Protein AF-A0A1J5P956-F1 (afdb_monomer_lite)

Sequence (103 aa):
MPKYGFLSENMIDGKYIEDLMKTNREVGVPYTDDELTNAKADFAAQDNPDADASGLQKRYGDKVNVRNFDGKPGVSEMDALIAYLQVLGTMVDFSTFIPDKTR

Structure (mmCIF, N/CA/C/O backbone):
data_AF-A0A1J5P956-F1
#
_entry.id   AF-A0A1J5P956-F1
#
loop_
_atom_site.group_PDB
_atom_site.id
_atom_site.type_symbol
_atom_site.label_atom_id
_atom_site.label_alt_id
_atom_site.label_comp_id
_atom_site.label_asym_id
_atom_site.label_entity_id
_atom_site.label_seq_id
_atom_site.pdbx_PDB_ins_code
_atom_site.Cartn_x
_atom_site.Cartn_y
_atom_site.Cartn_z
_atom_site.occupancy
_atom_site.B_iso_or_equiv
_atom_site.auth_seq_id
_atom_site.auth_comp_id
_atom_site.auth_asym_id
_atom_site.auth_atom_id
_atom_site.pdbx_PDB_model_num
ATOM 1 N N . MET A 1 1 ? -19.604 9.433 -14.690 1.00 88.69 1 MET A N 1
ATOM 2 C CA . MET A 1 1 ? -19.217 8.444 -13.662 1.00 88.69 1 MET A CA 1
ATOM 3 C C . MET A 1 1 ? -20.261 8.437 -12.555 1.00 88.69 1 MET A C 1
ATOM 5 O O . MET A 1 1 ? -20.728 9.521 -12.213 1.00 88.69 1 MET A O 1
ATOM 9 N N . PRO A 1 2 ? -20.649 7.263 -12.025 1.00 96.31 2 PRO A N 1
ATOM 10 C CA . PRO A 1 2 ? -21.454 7.157 -10.805 1.00 96.31 2 PRO A CA 1
ATOM 11 C C . PRO A 1 2 ? -20.754 7.785 -9.590 1.00 96.31 2 PRO A C 1
ATOM 13 O O . PRO A 1 2 ? -19.539 7.976 -9.602 1.00 96.31 2 PRO A O 1
ATOM 16 N N . LYS A 1 3 ? -21.515 8.102 -8.536 1.00 96.12 3 LYS A N 1
ATOM 17 C CA . LYS A 1 3 ? -20.953 8.561 -7.257 1.00 96.12 3 LYS A CA 1
ATOM 18 C C . LYS A 1 3 ? -20.556 7.353 -6.404 1.00 96.12 3 LYS A C 1
ATOM 20 O O . LYS A 1 3 ? -21.388 6.480 -6.184 1.00 96.12 3 LYS A O 1
ATOM 25 N N . TYR A 1 4 ? -19.334 7.358 -5.874 1.00 96.56 4 TYR A N 1
ATOM 26 C CA . TYR A 1 4 ? -18.782 6.296 -5.019 1.00 96.56 4 TYR A CA 1
ATOM 27 C C . TYR A 1 4 ? -18.512 6.778 -3.582 1.00 96.56 4 TYR A C 1
ATOM 29 O O . TYR A 1 4 ? -17.545 6.371 -2.953 1.00 96.56 4 TYR A O 1
ATOM 37 N N . GLY A 1 5 ? -19.358 7.671 -3.052 1.00 95.81 5 GLY A N 1
ATOM 38 C CA . GLY A 1 5 ? -19.147 8.275 -1.724 1.00 95.81 5 GLY A CA 1
ATOM 39 C C . GLY A 1 5 ? -19.110 7.270 -0.564 1.00 95.81 5 GLY A C 1
ATOM 40 O O . GLY A 1 5 ? -18.449 7.529 0.439 1.00 95.81 5 GLY A O 1
ATOM 41 N N . PHE A 1 6 ? -19.745 6.106 -0.743 1.00 96.31 6 PHE A N 1
ATOM 42 C CA . PHE A 1 6 ? -19.763 5.011 0.230 1.00 96.31 6 PHE A CA 1
ATOM 43 C C . PHE A 1 6 ? -18.362 4.474 0.566 1.00 96.31 6 PHE A C 1
ATOM 45 O O . PHE A 1 6 ? -18.152 3.999 1.674 1.00 96.31 6 PHE A O 1
ATOM 52 N N . LEU A 1 7 ? -17.385 4.602 -0.342 1.00 97.50 7 LEU A N 1
ATOM 53 C CA . LEU A 1 7 ? -16.007 4.154 -0.096 1.00 97.50 7 LEU A CA 1
ATOM 54 C C . LEU A 1 7 ? -15.363 4.884 1.090 1.00 97.50 7 LEU A C 1
ATOM 56 O O . LEU A 1 7 ? -14.539 4.316 1.792 1.00 97.50 7 LEU A O 1
ATOM 60 N N . SER A 1 8 ? -15.765 6.132 1.337 1.00 96.31 8 SER A N 1
ATOM 61 C CA . SER A 1 8 ? -15.272 6.909 2.478 1.00 96.31 8 SER A CA 1
ATOM 62 C C . SER A 1 8 ? -15.900 6.484 3.811 1.00 96.31 8 SER A C 1
ATOM 64 O O . SER A 1 8 ? -15.476 6.935 4.869 1.00 96.31 8 SER A O 1
ATOM 66 N N . GLU A 1 9 ? -16.985 5.710 3.787 1.00 96.12 9 GLU A N 1
ATOM 67 C CA . GLU A 1 9 ? -17.721 5.281 4.986 1.00 96.12 9 GLU A CA 1
ATOM 68 C C . GLU A 1 9 ? -17.331 3.862 5.417 1.00 96.12 9 GLU A C 1
ATOM 70 O O . GLU A 1 9 ? -17.507 3.496 6.579 1.00 96.12 9 GLU A O 1
ATOM 75 N N . ASN A 1 10 ? -16.774 3.077 4.496 1.00 97.12 10 ASN A N 1
ATOM 76 C CA . ASN A 1 10 ? -16.342 1.711 4.741 1.00 97.12 10 ASN A CA 1
ATOM 77 C C . ASN A 1 10 ? -14.893 1.694 5.236 1.00 97.12 10 ASN A C 1
ATOM 79 O O . ASN A 1 10 ? -13.969 1.999 4.485 1.00 97.12 10 ASN A O 1
ATOM 83 N N . MET A 1 11 ? -14.702 1.307 6.496 1.00 96.88 11 MET A N 1
ATOM 84 C CA . MET A 1 11 ? -13.378 1.192 7.111 1.00 96.88 11 MET A CA 1
ATOM 85 C C . MET A 1 11 ? -12.824 -0.222 6.954 1.00 96.88 11 MET A C 1
ATOM 87 O O . MET A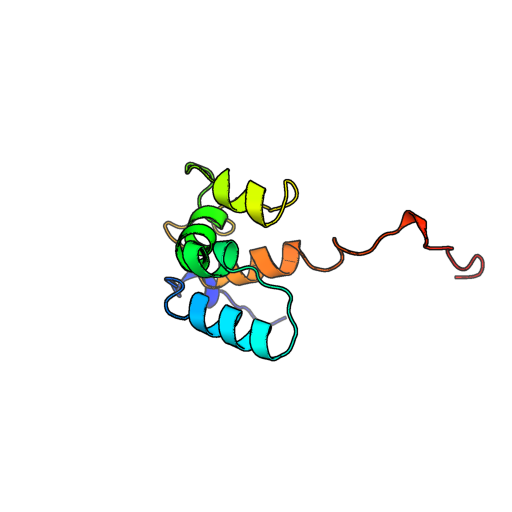 1 11 ? -13.550 -1.205 7.126 1.00 96.88 11 MET A O 1
ATOM 91 N N . ILE A 1 12 ? -11.526 -0.319 6.684 1.00 97.00 12 ILE A N 1
ATOM 92 C CA . ILE A 1 12 ? -10.814 -1.580 6.475 1.00 97.00 12 ILE A CA 1
ATOM 93 C C . ILE A 1 12 ? -9.587 -1.668 7.384 1.00 97.00 12 ILE A C 1
ATOM 95 O O . ILE A 1 12 ? -8.943 -0.677 7.708 1.00 97.00 12 ILE A O 1
ATOM 99 N N . ASP A 1 13 ? -9.258 -2.882 7.819 1.00 95.50 13 ASP A N 1
ATOM 100 C CA . ASP A 1 13 ? -8.218 -3.146 8.824 1.00 95.50 13 ASP A CA 1
ATOM 101 C C . ASP A 1 13 ? -7.053 -3.993 8.286 1.00 95.50 13 ASP A C 1
ATOM 103 O O . ASP A 1 13 ? -6.184 -4.424 9.047 1.00 95.50 13 ASP A O 1
ATOM 107 N N . GLY A 1 14 ? -7.065 -4.300 6.987 1.00 95.81 14 GLY A N 1
ATOM 108 C CA . GLY A 1 14 ? -6.069 -5.158 6.355 1.00 95.81 14 GLY A CA 1
ATOM 109 C C . GLY A 1 14 ? -6.110 -6.613 6.832 1.00 95.81 14 GLY A C 1
ATOM 110 O O . GLY A 1 14 ? -5.105 -7.305 6.707 1.00 95.81 14 GLY A O 1
ATOM 111 N N . LYS A 1 15 ? -7.231 -7.115 7.379 1.00 97.19 15 LYS A N 1
ATOM 112 C CA . LYS A 1 15 ? -7.343 -8.483 7.927 1.00 97.19 15 LYS A CA 1
ATOM 113 C C . LYS A 1 15 ? -6.735 -9.580 7.045 1.00 97.19 15 LYS A C 1
ATOM 115 O O . LYS A 1 15 ? -6.114 -10.487 7.584 1.00 97.19 15 LYS A O 1
ATOM 120 N N . TYR A 1 16 ? -6.921 -9.497 5.728 1.00 97.75 16 TYR A N 1
ATOM 121 C CA . TYR A 1 16 ? -6.482 -10.518 4.768 1.00 97.75 16 TYR A CA 1
ATOM 122 C C . TYR A 1 16 ? -5.279 -10.091 3.915 1.00 97.75 16 TYR A C 1
ATOM 124 O O . TYR A 1 16 ? -4.973 -10.758 2.930 1.00 97.75 16 TYR A O 1
ATOM 132 N N . ILE A 1 17 ? -4.603 -8.981 4.240 1.00 98.06 17 ILE A N 1
ATOM 133 C CA . ILE A 1 17 ? -3.541 -8.445 3.373 1.00 98.06 17 ILE A CA 1
ATOM 134 C C . ILE A 1 17 ? -2.364 -9.418 3.237 1.00 98.06 17 ILE A C 1
ATOM 136 O O . ILE A 1 17 ? -1.878 -9.647 2.133 1.00 98.06 17 ILE A O 1
ATOM 140 N N . GLU A 1 18 ? -1.972 -10.065 4.334 1.00 98.06 18 GLU A N 1
ATOM 141 C CA . GLU A 1 18 ? -0.896 -11.055 4.338 1.00 98.06 18 GLU A CA 1
ATOM 142 C C . GLU A 1 18 ? -1.261 -12.290 3.498 1.00 98.06 18 GLU A C 1
ATOM 144 O O . GLU A 1 18 ? -0.455 -12.740 2.685 1.00 98.06 18 GLU A O 1
ATOM 149 N N . ASP A 1 19 ? -2.485 -12.809 3.638 1.00 98.38 19 ASP A N 1
ATOM 150 C CA . ASP A 1 19 ? -2.962 -13.972 2.878 1.00 98.38 19 ASP A CA 1
ATOM 151 C C . ASP A 1 19 ? -3.038 -13.674 1.373 1.00 98.38 19 ASP A C 1
ATOM 153 O O . ASP A 1 19 ? -2.640 -14.498 0.542 1.00 98.38 19 ASP A O 1
ATOM 157 N N . LEU A 1 20 ? -3.496 -12.471 1.009 1.00 98.31 20 LEU A N 1
ATOM 158 C CA . LEU A 1 20 ? -3.513 -12.003 -0.377 1.00 98.31 20 LEU A CA 1
ATOM 159 C C . LEU A 1 20 ? -2.096 -11.889 -0.944 1.00 98.31 20 LEU A C 1
ATOM 161 O O . LEU A 1 20 ? -1.845 -12.360 -2.051 1.00 98.31 20 LEU A O 1
ATOM 165 N N . MET A 1 21 ? -1.155 -11.309 -0.194 1.00 98.56 21 MET A N 1
ATOM 166 C CA . MET A 1 21 ? 0.238 -11.193 -0.634 1.00 98.56 21 MET A CA 1
ATOM 167 C C . MET A 1 21 ? 0.915 -12.562 -0.763 1.00 98.56 21 MET A C 1
ATOM 169 O O . MET A 1 21 ? 1.621 -12.794 -1.743 1.00 98.56 21 MET A O 1
ATOM 173 N N . LYS A 1 22 ? 0.660 -13.501 0.159 1.00 98.62 22 LYS A N 1
ATOM 174 C CA . LYS A 1 22 ? 1.132 -14.894 0.051 1.00 98.62 22 LYS A CA 1
ATOM 175 C C . LYS A 1 22 ? 0.602 -15.565 -1.210 1.00 98.62 22 LYS A C 1
ATOM 177 O O . LYS A 1 22 ? 1.384 -16.105 -1.983 1.00 98.62 22 LYS A O 1
ATOM 182 N N . THR A 1 23 ? -0.700 -15.453 -1.461 1.00 98.56 23 THR A N 1
ATOM 183 C CA . THR A 1 23 ? -1.327 -16.010 -2.668 1.00 98.56 23 THR A CA 1
ATOM 184 C C . THR A 1 23 ? -0.741 -15.380 -3.934 1.00 98.56 23 THR A C 1
ATOM 186 O O . THR A 1 23 ? -0.391 -16.076 -4.883 1.00 98.56 23 THR A O 1
ATOM 189 N N . ASN A 1 24 ? -0.554 -14.058 -3.941 1.00 98.50 24 ASN A N 1
ATOM 190 C CA . ASN A 1 24 ? 0.085 -13.347 -5.047 1.00 98.50 24 ASN A CA 1
ATOM 191 C C . ASN A 1 24 ? 1.529 -13.818 -5.275 1.00 98.50 24 ASN A C 1
ATOM 193 O O . ASN A 1 24 ? 1.968 -13.930 -6.420 1.00 98.50 24 ASN A O 1
ATOM 197 N N . ARG A 1 25 ? 2.255 -14.143 -4.200 1.00 98.44 25 ARG A N 1
ATOM 198 C CA . ARG A 1 25 ? 3.592 -14.734 -4.288 1.00 98.44 25 ARG A CA 1
ATOM 199 C C . ARG A 1 25 ? 3.578 -16.117 -4.919 1.00 98.44 25 ARG A C 1
ATOM 201 O O . ARG A 1 25 ? 4.428 -16.395 -5.760 1.00 98.44 25 ARG A O 1
ATOM 208 N N . GLU A 1 26 ? 2.603 -16.953 -4.576 1.00 98.38 26 GLU A N 1
ATOM 209 C CA . GLU A 1 26 ? 2.431 -18.271 -5.199 1.00 98.38 26 GLU A CA 1
ATOM 210 C C . GLU A 1 26 ? 2.205 -18.174 -6.715 1.00 98.38 26 GLU A C 1
ATOM 212 O O . GLU A 1 26 ? 2.703 -19.013 -7.463 1.00 98.38 26 GLU A O 1
ATOM 217 N N . VAL A 1 27 ? 1.525 -17.121 -7.186 1.00 98.31 27 VAL A N 1
ATOM 218 C CA . VAL A 1 27 ? 1.309 -16.868 -8.624 1.00 98.31 27 VAL A CA 1
ATOM 219 C C . VAL A 1 27 ? 2.398 -16.006 -9.281 1.00 98.31 27 VAL A C 1
ATOM 221 O O . VAL A 1 27 ? 2.262 -15.632 -10.445 1.00 98.31 27 VAL A O 1
ATOM 224 N N . GLY A 1 28 ? 3.500 -15.724 -8.575 1.00 97.62 28 GLY A N 1
ATOM 225 C CA . GLY A 1 28 ? 4.725 -15.160 -9.152 1.00 97.62 28 GLY A CA 1
ATOM 226 C C . GLY A 1 28 ? 5.021 -13.691 -8.839 1.00 97.62 28 GLY A C 1
ATOM 227 O O . GLY A 1 28 ? 6.017 -13.169 -9.339 1.00 97.62 28 GLY A O 1
ATOM 228 N N . VAL A 1 29 ? 4.218 -13.011 -8.014 1.00 97.94 29 VAL A N 1
ATOM 229 C CA . VAL A 1 29 ? 4.576 -11.668 -7.523 1.00 97.94 29 VAL A CA 1
ATOM 230 C C . VAL A 1 29 ? 5.740 -11.798 -6.527 1.00 97.94 29 VAL A C 1
ATOM 232 O O . VAL A 1 29 ? 5.639 -12.570 -5.578 1.00 97.94 29 VAL A O 1
ATOM 235 N N . PRO A 1 30 ? 6.8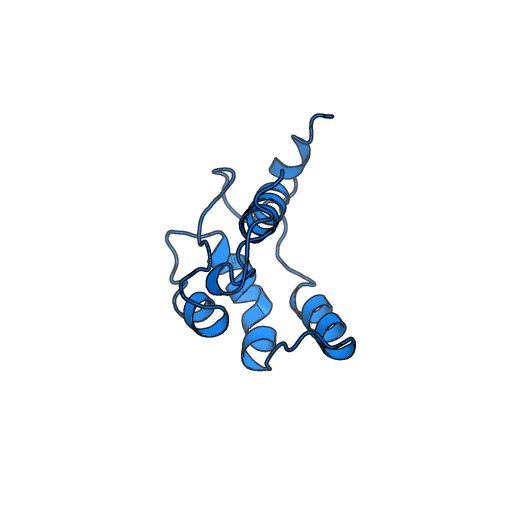60 -11.078 -6.691 1.00 97.44 30 PRO A N 1
ATOM 236 C CA . PRO A 1 30 ? 8.087 -11.350 -5.942 1.00 97.44 30 PRO A CA 1
ATOM 237 C C . PRO A 1 30 ? 8.089 -10.755 -4.519 1.00 97.44 30 PRO A C 1
ATOM 239 O O . PRO A 1 30 ? 9.038 -10.072 -4.147 1.00 97.44 30 PRO A O 1
ATOM 242 N N . TYR A 1 31 ? 7.055 -11.018 -3.712 1.00 98.19 31 TYR A N 1
ATOM 243 C CA . TYR A 1 31 ? 7.031 -10.601 -2.307 1.00 98.19 31 TYR A CA 1
ATOM 244 C C . TYR A 1 31 ? 8.077 -11.354 -1.474 1.00 98.19 31 TYR A C 1
ATOM 246 O O . TYR A 1 31 ? 8.214 -12.579 -1.560 1.00 98.19 31 TYR A O 1
ATOM 254 N N . THR A 1 32 ? 8.788 -10.615 -0.632 1.00 98.19 32 THR A N 1
ATOM 255 C CA . THR A 1 32 ? 9.794 -11.122 0.308 1.00 98.19 32 THR A CA 1
ATOM 256 C C . THR A 1 32 ? 9.169 -11.537 1.642 1.00 98.19 32 THR A C 1
ATOM 258 O O . THR A 1 32 ? 8.069 -11.115 1.994 1.00 98.19 32 THR A O 1
ATOM 261 N N . ASP A 1 33 ? 9.877 -12.352 2.429 1.00 98.12 33 ASP A N 1
ATOM 262 C CA . ASP A 1 33 ? 9.395 -12.762 3.758 1.00 98.12 33 ASP A CA 1
ATOM 263 C C . ASP A 1 33 ? 9.238 -11.569 4.719 1.00 98.12 33 ASP A C 1
ATOM 265 O O . ASP A 1 33 ? 8.329 -11.568 5.552 1.00 98.12 33 ASP A O 1
ATOM 269 N N . ASP A 1 34 ? 10.084 -10.538 4.585 1.00 98.00 34 ASP A N 1
ATOM 270 C CA . ASP A 1 34 ? 9.986 -9.314 5.390 1.00 98.00 34 ASP A CA 1
ATOM 271 C C . AS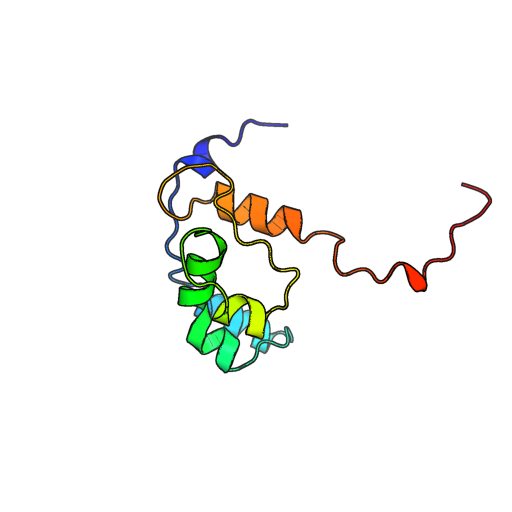P A 1 34 ? 8.721 -8.517 5.039 1.00 98.00 34 ASP A C 1
ATOM 273 O O . ASP A 1 34 ? 8.001 -8.082 5.935 1.00 98.00 34 ASP A O 1
ATOM 277 N N . GLU A 1 35 ? 8.391 -8.386 3.752 1.00 98.31 35 GLU A N 1
ATOM 278 C CA . GLU A 1 35 ? 7.148 -7.743 3.300 1.00 98.31 35 GLU A CA 1
ATOM 279 C C . GLU A 1 35 ? 5.904 -8.492 3.779 1.00 98.31 35 GLU A C 1
ATOM 281 O O . GLU A 1 35 ? 4.961 -7.867 4.255 1.00 98.31 35 GLU A O 1
ATOM 286 N N . LEU A 1 36 ? 5.904 -9.827 3.722 1.00 98.12 36 LEU A N 1
ATOM 287 C CA . LEU A 1 36 ? 4.782 -10.631 4.215 1.00 98.12 36 LEU A CA 1
ATOM 288 C C . LEU A 1 36 ? 4.606 -10.495 5.732 1.00 98.12 36 LEU A C 1
ATOM 290 O O . LEU A 1 36 ? 3.494 -10.281 6.206 1.00 98.12 36 LEU A O 1
ATOM 294 N N . THR A 1 37 ? 5.705 -10.568 6.486 1.00 97.94 37 THR A N 1
ATOM 295 C CA . THR A 1 37 ? 5.683 -10.464 7.955 1.00 97.94 37 THR A CA 1
ATOM 296 C C . THR A 1 37 ? 5.183 -9.095 8.419 1.00 97.94 37 THR A C 1
ATOM 298 O O . THR A 1 37 ? 4.494 -8.992 9.433 1.00 97.94 37 THR A O 1
ATOM 301 N N . ASN A 1 38 ? 5.507 -8.034 7.674 1.00 97.81 38 ASN A N 1
ATOM 302 C CA . ASN A 1 38 ? 5.130 -6.664 8.015 1.00 97.81 38 ASN A CA 1
ATOM 303 C C . ASN A 1 38 ? 3.866 -6.172 7.296 1.00 97.81 38 ASN A C 1
ATOM 305 O O . ASN A 1 38 ? 3.450 -5.043 7.541 1.00 97.81 38 ASN A O 1
ATOM 309 N N . ALA A 1 39 ? 3.218 -7.000 6.472 1.00 97.75 39 ALA A N 1
ATOM 310 C CA . ALA A 1 39 ? 2.144 -6.593 5.565 1.00 97.75 39 ALA A CA 1
ATOM 311 C C . ALA A 1 39 ? 1.049 -5.749 6.236 1.00 97.75 39 ALA A C 1
ATOM 313 O O . ALA A 1 39 ? 0.634 -4.716 5.716 1.00 97.75 39 ALA A O 1
ATOM 314 N N . LYS A 1 40 ? 0.598 -6.155 7.430 1.00 96.81 40 LYS A N 1
ATOM 315 C CA . LYS A 1 40 ? -0.441 -5.428 8.173 1.00 96.81 40 LYS A CA 1
ATOM 316 C C . LYS A 1 40 ? 0.058 -4.111 8.775 1.00 96.81 40 LYS A C 1
ATOM 318 O O . LYS A 1 40 ? -0.696 -3.143 8.836 1.00 96.81 40 LYS A O 1
ATOM 323 N N . ALA A 1 41 ? 1.312 -4.072 9.221 1.00 96.38 41 ALA A N 1
ATOM 324 C CA . ALA A 1 41 ? 1.927 -2.848 9.724 1.00 96.38 41 ALA A CA 1
ATOM 325 C C . ALA A 1 41 ? 2.141 -1.844 8.585 1.00 96.38 41 ALA A C 1
ATOM 327 O O . ALA A 1 41 ? 1.803 -0.676 8.735 1.00 96.38 41 ALA A O 1
ATOM 328 N N . ASP A 1 42 ? 2.609 -2.318 7.432 1.00 96.94 42 ASP A N 1
ATOM 329 C CA . ASP A 1 42 ? 2.795 -1.526 6.216 1.00 96.94 42 ASP A CA 1
ATOM 330 C C . ASP A 1 42 ? 1.482 -0.958 5.688 1.00 96.94 42 ASP A C 1
ATOM 332 O O . ASP A 1 42 ? 1.404 0.229 5.373 1.00 96.94 42 ASP A O 1
ATOM 336 N N . PHE A 1 43 ? 0.435 -1.785 5.671 1.00 96.56 43 PHE A N 1
ATOM 337 C CA . PHE A 1 43 ? -0.918 -1.374 5.315 1.00 96.56 43 PHE A CA 1
ATOM 338 C C . PHE A 1 43 ? -1.397 -0.183 6.157 1.00 96.56 43 PHE A C 1
ATOM 340 O O . PHE A 1 43 ? -1.918 0.788 5.618 1.00 96.56 43 PHE A O 1
ATOM 347 N N . ALA A 1 44 ? -1.197 -0.235 7.477 1.00 95.00 44 ALA A N 1
ATOM 348 C CA . ALA A 1 44 ? -1.591 0.850 8.373 1.00 95.00 44 ALA A CA 1
ATOM 349 C C . ALA A 1 44 ? -0.654 2.068 8.283 1.00 95.00 44 ALA A C 1
ATOM 351 O O . ALA A 1 44 ? -1.108 3.205 8.392 1.00 95.00 44 ALA A O 1
ATOM 352 N N . ALA A 1 45 ? 0.649 1.843 8.096 1.00 96.00 45 ALA A N 1
ATOM 353 C CA . ALA A 1 45 ? 1.644 2.907 8.021 1.00 96.00 45 ALA A CA 1
ATOM 354 C C . ALA A 1 45 ? 1.468 3.775 6.771 1.00 96.00 45 ALA A C 1
ATOM 356 O O . ALA A 1 45 ? 1.680 4.980 6.842 1.00 96.00 45 ALA A O 1
ATOM 357 N N . GLN A 1 46 ? 1.054 3.190 5.643 1.00 96.06 46 GLN A N 1
ATOM 358 C CA . GLN A 1 46 ? 0.898 3.922 4.385 1.00 96.06 46 GLN A CA 1
ATOM 359 C C . GLN A 1 46 ? -0.143 5.053 4.466 1.00 96.06 46 GLN A C 1
ATOM 361 O O . GLN A 1 46 ? 0.025 6.090 3.825 1.00 96.06 46 GLN A O 1
ATOM 366 N N . ASP A 1 47 ? -1.192 4.882 5.264 1.00 96.06 47 ASP A N 1
ATOM 367 C CA . ASP A 1 47 ? -2.263 5.873 5.416 1.00 96.06 47 ASP A CA 1
ATOM 368 C C . ASP A 1 47 ? -1.975 6.917 6.514 1.00 96.06 47 ASP A C 1
ATOM 370 O O . ASP A 1 47 ? -2.656 7.935 6.627 1.00 96.06 47 ASP A O 1
ATOM 374 N N . ASN A 1 48 ? -0.935 6.708 7.327 1.00 93.06 48 ASN A N 1
ATOM 375 C CA . ASN A 1 48 ? -0.668 7.534 8.500 1.00 93.06 48 ASN A CA 1
ATOM 376 C C . ASN A 1 48 ? 0.578 8.426 8.317 1.00 93.06 48 ASN A C 1
ATOM 378 O O . ASN A 1 48 ? 1.691 7.984 8.608 1.00 93.06 48 ASN A O 1
ATOM 382 N N . PRO A 1 49 ? 0.417 9.697 7.895 1.00 91.00 49 PRO A N 1
ATOM 383 C CA . PRO A 1 49 ? 1.540 10.612 7.681 1.00 91.00 49 PRO A CA 1
ATOM 384 C C . PRO A 1 49 ? 2.251 11.042 8.973 1.00 91.00 49 PRO A C 1
ATOM 386 O O . PRO A 1 49 ? 3.374 11.536 8.900 1.00 91.00 49 PRO A O 1
ATOM 389 N N . ASP A 1 50 ? 1.619 10.863 10.135 1.00 90.38 50 ASP A N 1
ATOM 390 C CA . ASP A 1 50 ? 2.184 11.232 11.437 1.00 90.38 50 ASP A CA 1
ATOM 391 C C . ASP A 1 50 ? 2.949 10.068 12.100 1.00 90.38 50 ASP A C 1
ATOM 393 O O . ASP A 1 50 ? 3.608 10.257 13.126 1.00 90.38 50 ASP A O 1
ATOM 397 N N . ALA A 1 51 ? 2.861 8.856 11.541 1.00 89.81 51 ALA A N 1
ATOM 398 C CA . ALA A 1 51 ? 3.548 7.669 12.040 1.00 89.81 51 ALA A CA 1
ATOM 399 C C . ALA A 1 51 ? 4.903 7.434 11.354 1.00 89.81 51 ALA A C 1
ATOM 401 O O . ALA A 1 51 ? 5.214 7.984 10.298 1.00 89.81 51 ALA A O 1
ATOM 402 N N . ASP A 1 52 ? 5.718 6.566 11.958 1.00 92.25 52 ASP A N 1
ATOM 403 C CA . ASP A 1 52 ? 6.967 6.114 11.351 1.00 92.25 52 ASP A CA 1
ATOM 404 C C . ASP A 1 52 ? 6.694 5.126 10.205 1.00 92.25 52 ASP A C 1
ATOM 406 O O . ASP A 1 52 ? 6.341 3.967 10.429 1.00 92.25 52 ASP A O 1
ATOM 410 N N . ALA A 1 53 ? 6.897 5.593 8.973 1.00 93.69 53 ALA A N 1
ATOM 411 C CA . ALA A 1 53 ? 6.799 4.795 7.755 1.00 93.69 53 ALA A CA 1
ATOM 412 C C . ALA A 1 53 ? 8.170 4.370 7.191 1.00 93.69 53 ALA A C 1
ATOM 414 O O . ALA A 1 53 ? 8.249 3.864 6.070 1.00 93.69 53 ALA A O 1
ATOM 415 N N . SER A 1 54 ? 9.263 4.538 7.945 1.00 94.88 54 SER A N 1
ATOM 416 C CA . SER A 1 54 ? 10.613 4.198 7.472 1.00 94.88 54 SER A CA 1
ATOM 417 C C . SER A 1 54 ? 10.763 2.714 7.120 1.00 94.88 54 SER A C 1
ATOM 419 O O . SER A 1 54 ? 11.425 2.372 6.140 1.00 94.88 54 SER A O 1
ATOM 421 N N . GLY A 1 55 ? 10.104 1.820 7.868 1.00 96.06 55 GLY A N 1
ATOM 422 C CA . GLY A 1 55 ? 10.067 0.385 7.568 1.00 96.06 55 GLY A CA 1
ATOM 423 C C . GLY A 1 55 ? 9.394 0.078 6.226 1.00 96.06 55 GLY A C 1
ATOM 424 O O . GLY A 1 55 ? 9.947 -0.672 5.421 1.00 96.06 55 GLY A O 1
ATOM 425 N N . LEU A 1 56 ? 8.250 0.716 5.964 1.00 96.31 56 LEU A N 1
ATOM 426 C CA . LEU A 1 56 ? 7.517 0.621 4.700 1.00 96.31 56 LEU A CA 1
ATOM 427 C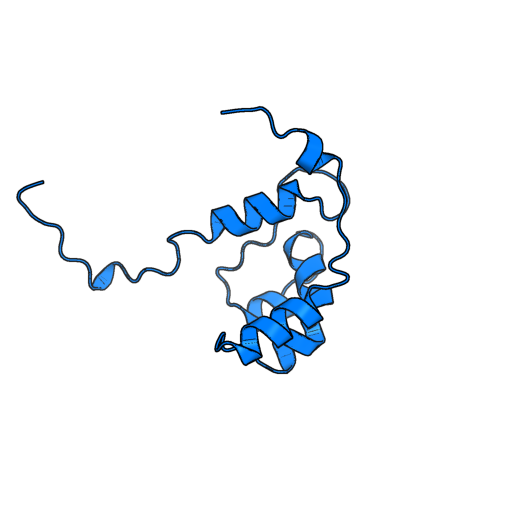 C . LEU A 1 56 ? 8.384 1.116 3.530 1.00 96.31 56 LEU A C 1
ATOM 429 O O . LEU A 1 56 ? 8.554 0.415 2.535 1.00 96.31 56 LEU A O 1
ATOM 433 N N . GLN A 1 57 ? 8.985 2.300 3.665 1.00 95.81 57 GLN A N 1
ATOM 434 C CA . GLN A 1 57 ? 9.846 2.892 2.634 1.00 95.81 57 GLN A CA 1
ATOM 435 C C . GLN A 1 57 ? 11.108 2.064 2.383 1.00 95.81 57 GLN A C 1
ATOM 437 O O . GLN A 1 57 ? 11.549 1.932 1.247 1.00 95.81 57 GLN A O 1
ATOM 442 N N . LYS A 1 58 ? 11.672 1.434 3.417 1.00 96.94 58 LYS A N 1
ATOM 443 C CA . LYS A 1 58 ? 12.812 0.529 3.252 1.00 96.94 58 LYS A CA 1
ATOM 444 C C . LYS A 1 58 ? 12.459 -0.696 2.402 1.00 96.94 58 LYS A C 1
ATOM 446 O O . LYS A 1 58 ? 13.310 -1.154 1.643 1.00 96.94 58 LYS A O 1
ATOM 451 N N . ARG A 1 59 ? 11.242 -1.234 2.542 1.00 96.44 59 ARG A N 1
ATOM 452 C CA . ARG A 1 59 ? 10.779 -2.406 1.782 1.00 96.44 59 ARG A CA 1
ATOM 453 C C . ARG A 1 59 ? 10.392 -2.057 0.348 1.00 96.44 59 ARG A C 1
ATOM 455 O O . ARG A 1 59 ? 10.869 -2.702 -0.577 1.00 96.44 59 ARG A O 1
ATOM 462 N N . TYR A 1 60 ? 9.591 -1.009 0.160 1.00 94.69 60 TYR A N 1
ATOM 463 C CA . TYR A 1 60 ? 8.978 -0.701 -1.141 1.00 94.69 60 TYR A CA 1
ATOM 464 C C . TYR A 1 60 ? 9.570 0.535 -1.852 1.00 94.69 60 TYR A C 1
ATOM 466 O O . TYR A 1 60 ? 9.203 0.831 -2.990 1.00 94.69 60 TYR A O 1
ATOM 474 N N . GLY A 1 61 ? 10.511 1.240 -1.219 1.00 93.62 61 GLY A N 1
ATOM 475 C CA . GLY A 1 61 ? 11.259 2.373 -1.767 1.00 93.62 61 GLY A CA 1
ATOM 476 C C . GLY A 1 61 ? 10.729 3.761 -1.379 1.00 93.62 61 GLY A C 1
ATOM 477 O O . GLY A 1 61 ? 9.600 3.938 -0.929 1.00 93.62 61 GLY A O 1
ATOM 478 N N . ASP A 1 62 ? 11.545 4.785 -1.637 1.00 89.06 62 ASP A N 1
ATOM 479 C CA . ASP A 1 62 ? 11.265 6.183 -1.251 1.00 89.06 62 ASP A CA 1
ATOM 480 C C . ASP A 1 62 ? 10.104 6.828 -2.026 1.00 89.06 62 ASP A C 1
ATOM 482 O O . ASP A 1 62 ? 9.599 7.883 -1.651 1.00 89.06 62 ASP A O 1
ATOM 486 N N . LYS A 1 63 ? 9.678 6.209 -3.135 1.00 89.31 63 LYS A N 1
ATOM 487 C CA . LYS A 1 63 ? 8.558 6.688 -3.961 1.00 89.31 63 LYS A CA 1
ATOM 488 C C . LYS A 1 63 ? 7.189 6.281 -3.411 1.00 89.31 63 LYS A C 1
ATOM 490 O O . LYS A 1 63 ? 6.173 6.628 -4.011 1.00 89.31 63 LYS A O 1
ATOM 495 N N . VAL A 1 64 ? 7.146 5.525 -2.314 1.00 92.94 64 VAL A N 1
ATOM 496 C CA . VAL A 1 64 ? 5.892 5.161 -1.653 1.00 92.94 64 VAL A CA 1
ATOM 497 C C . VAL A 1 64 ? 5.221 6.420 -1.123 1.00 92.94 64 VAL A C 1
ATOM 499 O O . VAL A 1 64 ? 5.786 7.159 -0.318 1.00 92.94 64 VAL A O 1
ATOM 502 N N . ASN A 1 65 ? 3.986 6.644 -1.558 1.00 93.38 65 ASN A N 1
ATOM 503 C CA . ASN A 1 65 ? 3.167 7.726 -1.038 1.00 93.38 65 ASN A CA 1
ATOM 504 C C . ASN A 1 65 ? 2.599 7.320 0.324 1.00 93.38 65 ASN A C 1
ATOM 506 O O . ASN A 1 65 ? 1.804 6.382 0.393 1.00 93.38 65 ASN A O 1
ATOM 510 N N . VAL A 1 66 ? 3.003 8.045 1.368 1.00 95.62 66 VAL A N 1
ATOM 511 C CA . VAL A 1 66 ? 2.468 7.924 2.728 1.00 95.62 66 VAL A CA 1
ATOM 512 C C . VAL A 1 66 ? 1.596 9.135 3.011 1.00 95.62 66 VAL A C 1
ATOM 514 O O . VAL A 1 66 ? 2.097 10.262 3.056 1.00 95.62 66 VAL A O 1
ATOM 517 N N . ARG A 1 67 ? 0.285 8.928 3.113 1.00 94.75 67 ARG A N 1
ATOM 518 C CA . ARG A 1 67 ? -0.690 10.014 3.210 1.00 94.75 67 ARG A CA 1
ATOM 519 C C . ARG A 1 67 ? -2.064 9.480 3.592 1.00 94.75 67 ARG A C 1
ATOM 521 O O . ARG A 1 67 ? -2.498 8.490 3.028 1.00 94.75 67 ARG A O 1
ATOM 528 N N . ASN A 1 68 ? -2.769 10.253 4.410 1.00 94.69 68 ASN A N 1
ATOM 529 C CA . ASN A 1 68 ? -4.212 10.140 4.574 1.00 94.69 68 ASN A CA 1
ATOM 530 C C . ASN A 1 68 ? -4.901 10.813 3.370 1.00 94.69 68 ASN A C 1
ATOM 532 O O . ASN A 1 68 ? -4.755 12.030 3.163 1.00 94.69 68 ASN A O 1
ATOM 536 N N . PHE A 1 69 ? -5.552 10.027 2.514 1.00 93.94 69 PHE A N 1
ATOM 537 C CA . PHE A 1 69 ? -6.045 10.509 1.223 1.00 93.94 69 PHE A CA 1
ATOM 538 C C . PHE A 1 69 ? -7.437 11.131 1.312 1.00 93.94 69 PHE A C 1
ATOM 540 O O . PHE A 1 69 ? -7.714 12.071 0.558 1.00 93.94 69 PHE A O 1
ATOM 547 N N . ASP A 1 70 ? -8.288 10.657 2.219 1.00 93.06 70 ASP A N 1
ATOM 548 C CA . ASP A 1 70 ? -9.656 11.143 2.389 1.00 93.06 70 ASP A CA 1
ATOM 549 C C . ASP A 1 70 ? -9.880 12.102 3.572 1.00 93.06 70 ASP A C 1
ATOM 551 O O . ASP A 1 70 ? -10.927 12.752 3.661 1.00 93.06 70 ASP A O 1
ATOM 555 N N . GLY A 1 71 ? -8.880 12.251 4.438 1.00 92.81 71 GLY A N 1
ATOM 556 C CA . GLY A 1 71 ? -8.884 13.110 5.618 1.00 92.81 71 GLY A CA 1
ATOM 557 C C . GLY A 1 71 ? -9.621 12.536 6.830 1.00 92.81 71 GLY A C 1
ATOM 558 O O . GLY A 1 71 ? -9.873 13.287 7.779 1.00 92.81 71 GLY A O 1
ATOM 559 N N . LYS A 1 72 ? -10.006 11.254 6.825 1.00 92.25 72 LYS A N 1
ATOM 560 C CA . LYS A 1 72 ? -10.730 10.608 7.925 1.00 92.25 72 LYS A CA 1
ATOM 561 C C . LYS A 1 72 ? -9.794 9.810 8.840 1.00 92.25 72 LYS A C 1
ATOM 563 O O . LYS A 1 72 ? -8.700 9.432 8.444 1.00 92.25 72 LYS A O 1
ATOM 568 N N . PRO A 1 73 ? -10.178 9.567 10.105 1.00 92.50 73 PRO A N 1
ATOM 569 C CA . PRO A 1 73 ? -9.390 8.715 10.990 1.00 92.50 73 PRO A CA 1
ATOM 570 C C . PRO A 1 73 ? -9.468 7.238 10.582 1.00 92.50 73 PRO A 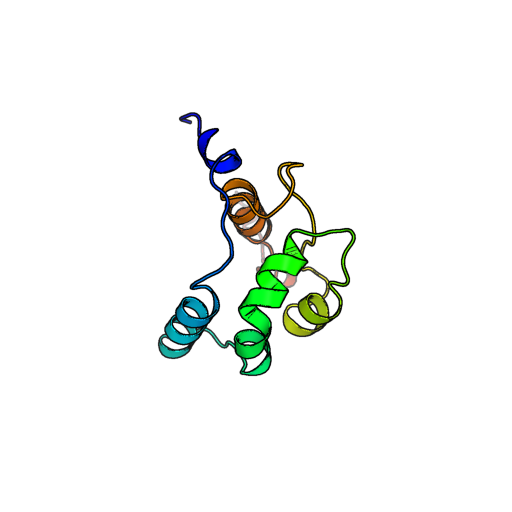C 1
ATOM 572 O O . PRO A 1 73 ? -10.561 6.675 10.549 1.00 92.50 73 PRO A O 1
ATOM 575 N N . GLY A 1 74 ? -8.310 6.598 10.408 1.00 93.25 74 GLY A N 1
ATOM 576 C CA . GLY A 1 74 ? -8.194 5.189 10.022 1.00 93.25 74 GLY A CA 1
ATOM 577 C C . GLY A 1 74 ? -8.288 4.981 8.510 1.00 93.25 74 GLY A C 1
ATOM 578 O O . GLY A 1 74 ? -8.586 5.913 7.781 1.00 93.25 74 GLY A O 1
ATOM 579 N N . VAL A 1 75 ? -8.080 3.741 8.061 1.00 96.44 75 VAL A N 1
ATOM 580 C CA . VAL A 1 75 ? -8.013 3.422 6.628 1.00 96.44 75 VAL A CA 1
ATOM 581 C C . VAL A 1 75 ? -9.409 3.152 6.068 1.00 96.44 75 VAL A C 1
ATOM 583 O O . VAL A 1 75 ? -10.059 2.176 6.465 1.00 96.44 75 VAL A O 1
ATOM 586 N N . SER A 1 76 ? -9.870 3.981 5.133 1.00 97.69 76 SER A N 1
ATOM 587 C CA . SER A 1 76 ? -11.108 3.733 4.386 1.00 97.69 76 SER A CA 1
ATOM 588 C C . SER A 1 76 ? -10.861 2.944 3.091 1.00 97.69 76 SER A C 1
ATOM 590 O O . SER A 1 76 ? -9.742 2.853 2.576 1.00 97.69 76 SER A O 1
ATOM 592 N N . GLU A 1 77 ? -11.923 2.395 2.495 1.00 97.81 77 GLU A N 1
ATOM 593 C CA . GLU A 1 77 ? -11.854 1.864 1.125 1.00 97.81 77 GLU A CA 1
ATOM 594 C C . GLU A 1 77 ? -11.474 2.955 0.107 1.00 97.81 77 GLU A C 1
ATOM 596 O O . GLU A 1 77 ? -10.878 2.653 -0.931 1.00 97.81 77 GLU A O 1
ATOM 601 N N . MET A 1 78 ? -11.793 4.225 0.389 1.00 97.94 78 MET A N 1
ATOM 602 C CA . MET A 1 78 ? -11.416 5.350 -0.465 1.00 97.94 78 MET A CA 1
ATOM 603 C C . MET A 1 78 ? -9.909 5.608 -0.427 1.00 97.94 78 MET A C 1
ATOM 605 O O . MET A 1 78 ? -9.325 5.811 -1.493 1.00 97.94 78 MET A O 1
ATOM 609 N N . ASP A 1 79 ? -9.275 5.527 0.744 1.00 97.44 79 ASP A N 1
ATOM 610 C CA . ASP A 1 79 ? -7.818 5.650 0.873 1.00 97.44 79 ASP A CA 1
ATOM 611 C C . ASP A 1 79 ? -7.107 4.552 0.087 1.00 97.44 79 ASP A C 1
ATOM 613 O O . ASP A 1 79 ? -6.243 4.844 -0.741 1.00 97.44 79 ASP A O 1
ATOM 617 N N . ALA A 1 80 ? -7.541 3.297 0.247 1.00 97.00 80 ALA A N 1
ATOM 618 C CA . ALA A 1 80 ? -6.984 2.168 -0.498 1.00 97.00 80 ALA A CA 1
ATOM 619 C C . ALA A 1 80 ? -7.127 2.332 -2.020 1.00 97.00 80 ALA A C 1
ATOM 621 O O . ALA A 1 80 ? -6.185 2.056 -2.772 1.00 97.00 80 ALA A O 1
ATOM 622 N N . LEU A 1 81 ? -8.281 2.811 -2.497 1.00 97.00 81 LEU A N 1
ATOM 623 C CA . LEU A 1 81 ? -8.487 3.043 -3.925 1.00 97.00 81 LEU A CA 1
ATOM 624 C C . LEU A 1 81 ? -7.595 4.176 -4.448 1.00 97.00 81 LEU A C 1
ATOM 626 O O . LEU A 1 81 ? -6.997 4.040 -5.516 1.00 97.00 81 LEU A O 1
ATOM 630 N N . ILE A 1 82 ? -7.483 5.288 -3.717 1.00 96.50 82 ILE A N 1
ATOM 631 C CA . ILE A 1 82 ? -6.636 6.414 -4.129 1.00 96.50 82 ILE A CA 1
ATOM 632 C C . ILE A 1 82 ? -5.160 6.004 -4.111 1.00 96.50 82 ILE A C 1
ATOM 634 O O . ILE A 1 82 ? -4.457 6.284 -5.084 1.00 96.50 82 ILE A O 1
ATOM 638 N N . ALA A 1 83 ? -4.705 5.290 -3.079 1.00 96.25 83 ALA A N 1
ATOM 639 C CA . ALA A 1 83 ? -3.346 4.760 -2.993 1.00 96.25 83 ALA A CA 1
ATOM 640 C C . ALA A 1 83 ? -2.999 3.891 -4.213 1.00 96.25 83 ALA A C 1
ATOM 642 O O . ALA A 1 83 ? -1.951 4.086 -4.832 1.00 96.25 83 ALA A O 1
ATOM 643 N N . TYR A 1 84 ? -3.910 3.002 -4.627 1.00 95.69 84 TYR A N 1
ATOM 644 C CA . TYR A 1 84 ? -3.757 2.207 -5.849 1.00 95.69 84 TYR A CA 1
ATOM 645 C C . TYR A 1 84 ? -3.637 3.083 -7.105 1.00 95.69 84 TYR A C 1
ATOM 647 O O . TYR A 1 84 ? -2.729 2.892 -7.917 1.00 95.69 84 TYR A O 1
ATOM 655 N N . LEU A 1 85 ? -4.512 4.084 -7.252 1.00 96.12 85 LEU A N 1
ATOM 656 C CA . LEU A 1 85 ? -4.500 4.991 -8.403 1.00 96.12 85 LEU A CA 1
ATOM 657 C C . LEU A 1 85 ? -3.203 5.807 -8.503 1.00 96.12 85 LEU A C 1
ATOM 659 O O . LEU A 1 85 ? -2.740 6.049 -9.615 1.00 96.12 85 LEU A O 1
ATOM 663 N N . GLN A 1 86 ? -2.595 6.197 -7.377 1.00 94.69 86 GLN A N 1
ATOM 664 C CA . GLN A 1 86 ? -1.328 6.942 -7.373 1.00 94.69 86 GLN A CA 1
ATOM 665 C C . GLN A 1 86 ? -0.130 6.123 -7.878 1.00 94.69 86 GLN A C 1
ATOM 667 O O . GLN A 1 86 ? 0.880 6.706 -8.262 1.00 94.69 86 GLN A O 1
ATOM 672 N N . VAL A 1 87 ? -0.218 4.789 -7.898 1.00 94.19 87 VAL A N 1
ATOM 673 C CA . VAL A 1 87 ? 0.866 3.921 -8.389 1.00 94.19 87 VAL A CA 1
ATOM 674 C C . VAL A 1 87 ? 0.774 3.693 -9.902 1.00 94.19 87 VAL A C 1
ATOM 676 O O . VAL A 1 87 ? 1.795 3.445 -10.555 1.00 94.19 87 VAL A O 1
ATOM 679 N N . LEU A 1 88 ? -0.419 3.803 -10.495 1.00 93.38 88 LEU A N 1
ATOM 680 C CA . LEU A 1 88 ? -0.648 3.474 -11.903 1.00 93.38 88 LEU A CA 1
ATOM 681 C C . LEU A 1 88 ? 0.234 4.307 -12.845 1.00 93.38 88 LEU A C 1
ATOM 683 O O . LEU A 1 88 ? 0.188 5.533 -12.864 1.00 93.38 88 LEU A O 1
ATOM 687 N N . GLY A 1 89 ? 1.038 3.613 -13.655 1.00 89.69 89 GLY A N 1
ATOM 688 C CA . GLY A 1 89 ? 1.922 4.225 -14.652 1.00 89.69 89 GLY A CA 1
ATOM 689 C C . GLY A 1 89 ? 3.247 4.774 -14.112 1.00 89.69 89 GLY A C 1
ATOM 690 O O . GLY A 1 89 ? 4.089 5.180 -14.906 1.00 89.69 89 GLY A O 1
ATOM 691 N N . THR A 1 90 ? 3.484 4.741 -12.797 1.00 89.88 90 THR A N 1
ATOM 692 C CA . THR A 1 90 ? 4.719 5.288 -12.192 1.00 89.88 90 THR A CA 1
ATOM 693 C C . THR A 1 90 ? 5.945 4.381 -12.351 1.00 89.88 90 THR A C 1
ATOM 695 O O . THR A 1 90 ? 7.078 4.848 -12.240 1.00 89.88 90 THR A O 1
ATOM 698 N N . MET A 1 91 ? 5.725 3.095 -12.638 1.00 87.06 91 MET A N 1
ATOM 699 C CA . MET A 1 91 ? 6.773 2.072 -12.756 1.00 87.06 91 MET A CA 1
ATOM 700 C C . MET A 1 91 ? 7.350 1.937 -14.175 1.00 87.06 91 MET A C 1
ATOM 702 O O . MET A 1 91 ? 8.235 1.116 -14.402 1.00 87.06 91 MET A O 1
ATOM 706 N N . VAL A 1 92 ? 6.850 2.710 -15.145 1.00 86.50 92 VAL A N 1
ATOM 707 C CA . VAL A 1 92 ? 7.374 2.699 -16.519 1.00 86.50 92 VAL A CA 1
ATOM 708 C C . VAL A 1 92 ? 8.683 3.484 -16.577 1.00 86.50 92 VAL A C 1
ATOM 710 O O . VAL A 1 92 ? 8.740 4.645 -16.172 1.00 86.50 92 VAL A O 1
ATOM 713 N N . ASP A 1 93 ? 9.730 2.871 -17.130 1.00 81.88 93 ASP A N 1
ATOM 714 C CA . ASP A 1 93 ? 10.981 3.565 -17.437 1.00 81.88 93 ASP A CA 1
ATOM 715 C C . ASP A 1 93 ? 10.884 4.302 -18.782 1.00 81.88 93 ASP A C 1
ATOM 717 O O . ASP A 1 93 ? 11.115 3.744 -19.859 1.00 81.88 93 ASP A O 1
ATOM 721 N N . PHE A 1 94 ? 10.563 5.592 -18.711 1.00 77.88 94 PHE A N 1
ATOM 722 C CA . PHE A 1 94 ? 10.444 6.457 -19.883 1.00 77.88 94 PHE A CA 1
ATOM 723 C C . PHE A 1 94 ? 11.783 6.798 -20.555 1.00 77.88 94 PHE A C 1
ATOM 725 O O . PHE A 1 94 ? 11.764 7.345 -21.655 1.00 77.88 94 PHE A O 1
ATOM 732 N N . SER A 1 95 ? 12.939 6.466 -19.965 1.00 78.31 95 SER A N 1
ATOM 733 C CA . SER A 1 95 ? 14.243 6.717 -20.605 1.00 78.31 95 SER A CA 1
ATOM 734 C C . SER A 1 95 ? 14.462 5.872 -21.866 1.00 78.31 95 SER A C 1
ATOM 736 O O . SER A 1 95 ? 15.240 6.243 -22.744 1.00 78.31 95 SER A O 1
ATOM 738 N N . THR A 1 96 ? 13.730 4.762 -21.981 1.00 78.62 96 THR A N 1
ATOM 739 C CA . THR A 1 96 ? 13.760 3.852 -23.134 1.00 78.62 96 THR A CA 1
ATOM 740 C C . THR A 1 96 ? 12.667 4.147 -24.165 1.00 78.62 96 THR A C 1
ATOM 742 O O . THR A 1 96 ? 12.647 3.545 -25.241 1.00 78.62 96 THR A O 1
ATOM 745 N N . PHE A 1 97 ? 11.755 5.078 -23.868 1.00 81.06 97 PHE A N 1
ATOM 746 C CA . PHE A 1 97 ? 10.642 5.404 -24.748 1.00 81.06 97 PHE A CA 1
ATOM 747 C C . PHE A 1 97 ? 11.100 6.315 -25.892 1.00 81.06 97 PHE A C 1
ATOM 749 O O . PHE A 1 97 ? 11.598 7.417 -25.668 1.00 81.06 97 PHE A O 1
ATOM 756 N N . ILE A 1 98 ? 10.887 5.874 -27.134 1.00 78.19 98 ILE A N 1
ATOM 757 C CA . ILE A 1 98 ? 11.082 6.693 -28.335 1.00 78.19 98 ILE A CA 1
ATOM 758 C C . ILE A 1 98 ? 9.691 7.105 -28.841 1.00 78.19 98 ILE A C 1
ATOM 760 O O . ILE A 1 98 ? 8.973 6.248 -29.361 1.00 78.19 98 ILE A O 1
ATOM 764 N N . PRO A 1 99 ? 9.289 8.384 -28.705 1.00 79.38 99 PRO A N 1
ATOM 765 C CA . PRO A 1 99 ? 8.008 8.860 -29.214 1.00 79.38 99 PRO A CA 1
ATOM 766 C C . PRO A 1 99 ? 7.931 8.721 -30.738 1.00 79.38 99 PRO A C 1
ATOM 768 O O . PRO A 1 99 ? 8.871 9.086 -31.452 1.00 79.38 99 PRO A O 1
ATOM 771 N N . ASP A 1 100 ? 6.798 8.232 -31.243 1.00 80.56 100 ASP A N 1
ATOM 772 C CA . ASP A 1 100 ? 6.499 8.263 -32.674 1.00 80.56 100 ASP A CA 1
ATOM 773 C C . ASP A 1 100 ? 6.376 9.725 -33.126 1.00 80.56 100 ASP A C 1
ATOM 775 O O . ASP A 1 100 ? 5.527 10.465 -32.642 1.00 80.56 100 ASP A O 1
ATOM 779 N N . LYS A 1 101 ? 7.231 10.157 -34.059 1.00 76.25 101 LYS A N 1
ATOM 780 C CA . LYS A 1 101 ? 7.273 11.548 -34.541 1.00 76.25 101 LYS A CA 1
ATOM 781 C C . LYS A 1 101 ? 6.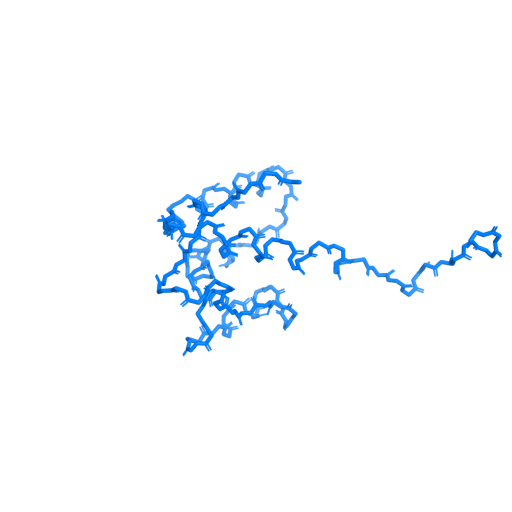054 11.948 -35.381 1.00 76.25 101 LYS A C 1
ATOM 783 O O . LYS A 1 101 ? 5.968 13.105 -35.787 1.00 76.25 101 LYS A O 1
ATOM 788 N N . THR A 1 102 ? 5.168 11.008 -35.704 1.00 70.56 102 THR A N 1
ATOM 789 C CA . THR A 1 102 ? 4.031 11.224 -36.610 1.00 70.56 102 THR A CA 1
ATOM 790 C C . THR A 1 102 ? 2.668 11.280 -35.916 1.00 70.56 102 THR A C 1
ATOM 792 O O . THR A 1 102 ? 1.659 11.442 -36.606 1.00 70.56 102 THR A O 1
ATOM 795 N N . ARG A 1 103 ? 2.615 11.178 -34.580 1.00 57.81 103 ARG A N 1
ATOM 796 C CA . ARG A 1 103 ? 1.383 11.266 -33.783 1.00 57.81 103 ARG A CA 1
ATOM 797 C C . ARG A 1 103 ? 1.523 12.199 -32.592 1.00 57.81 103 ARG A C 1
ATOM 799 O O . ARG A 1 103 ? 2.603 12.195 -31.967 1.00 57.81 103 ARG A O 1
#

Foldseek 3Di:
DDDPVCQQVAADQCPCQLVVVVVVVVVPDPDDPLCSVCVRVLVFQQADPPDDCVSNCVRPHPPRHRHNPPPDPHDTSVNVVVSVVSCPPVPDDCVPDDDDPPD

pLDDT: mean 93.48, std 6.82, range [57.81, 98.62]

Radius of gyration: 16.3 Å; chains: 1; bounding box: 36×31×49 Å

Organism: NCBI:txid410659

Secondary structure (DSSP, 8-state):
----GGGGT-B---TTHHHHHHHHHHTT----HHHHHHHHHHHHHHH-TTS--HHHHHHH-TT-----SSSSSS-BHHHHHHHHHHHTTTT--GGG----TT-

InterPro domains:
  IPR003468 Cytochrome c oxidase, monohaem subunit/FixO [PF02433] (1-92)
  IPR036909 Cytochrome c-like domain superfamily [G3DSA:1.10.760.10] (1-94)